Protein AF-A0A840CCU5-F1 (afdb_monomer_lite)

Sequence (74 aa):
MTPDTREWRSSIPYDYWDDADIDALAWECLRRNPKYQRDYANIAKTPVRGDNETEAIGNRWGLRFPRPPKPKRP

pLDDT: mean 83.4, std 10.11, range [53.59, 95.12]

InterPro domains:
  IPR045465 Transcriptional regulator-like domain [PF20109] (7-66)

Structure (mmCIF, N/CA/C/O backbone):
data_AF-A0A840CCU5-F1
#
_entry.id   AF-A0A840CCU5-F1
#
loop_
_atom_site.group_PDB
_atom_site.id
_atom_site.type_symbol
_atom_site.label_atom_id
_atom_site.label_alt_id
_atom_site.label_comp_id
_atom_site.label_asym_id
_atom_site.label_entit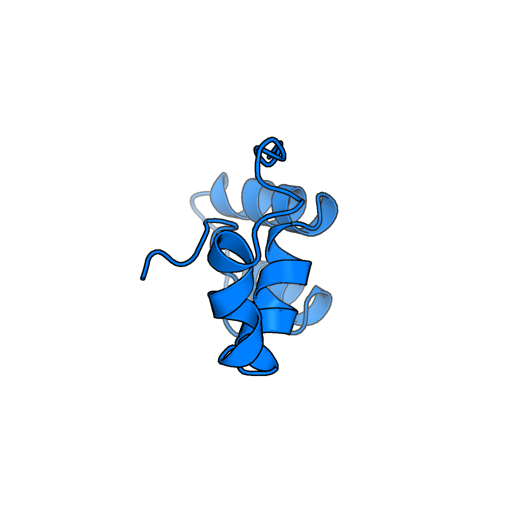y_id
_atom_site.label_seq_id
_atom_site.pdbx_PDB_ins_code
_atom_site.Cartn_x
_atom_site.Cartn_y
_atom_site.Cartn_z
_atom_site.occupancy
_atom_site.B_iso_or_equiv
_atom_site.auth_seq_id
_atom_site.auth_comp_id
_atom_site.auth_asym_id
_atom_site.auth_atom_id
_atom_site.pdbx_PDB_model_num
ATOM 1 N N . MET A 1 1 ? -3.924 9.862 -3.792 1.00 59.22 1 MET A N 1
ATOM 2 C CA . MET A 1 1 ? -2.565 10.257 -4.220 1.00 59.22 1 MET A CA 1
ATOM 3 C C . MET A 1 1 ? -2.681 10.634 -5.685 1.00 59.22 1 M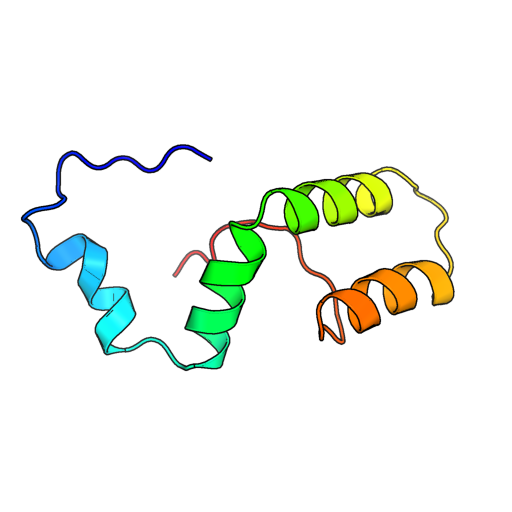ET A C 1
ATOM 5 O O . MET A 1 1 ? -3.020 9.757 -6.468 1.00 59.22 1 MET A O 1
ATOM 9 N N . THR A 1 2 ? -2.529 11.909 -6.036 1.00 67.75 2 THR A N 1
ATOM 10 C CA . THR A 1 2 ? -2.585 12.347 -7.440 1.00 67.75 2 THR A CA 1
ATOM 11 C C . THR A 1 2 ? -1.156 12.337 -7.978 1.00 67.75 2 THR A C 1
ATOM 13 O O . THR A 1 2 ? -0.319 13.021 -7.390 1.00 67.75 2 THR A O 1
ATOM 16 N N . PRO A 1 3 ? -0.830 11.519 -8.992 1.00 70.50 3 PRO A N 1
ATOM 17 C CA . PRO A 1 3 ? 0.501 11.535 -9.586 1.00 70.50 3 PRO A CA 1
ATOM 18 C C . PRO A 1 3 ? 0.706 12.828 -10.387 1.00 70.50 3 PRO A C 1
ATOM 20 O O . PRO A 1 3 ? -0.234 13.313 -11.016 1.00 70.50 3 PRO A O 1
ATOM 23 N N . ASP A 1 4 ? 1.923 13.375 -10.370 1.00 79.88 4 ASP A N 1
ATOM 24 C CA . ASP A 1 4 ? 2.320 14.383 -11.355 1.00 79.88 4 ASP A CA 1
ATOM 25 C C . ASP A 1 4 ? 2.503 13.685 -12.709 1.00 79.88 4 ASP A C 1
ATOM 27 O O . ASP A 1 4 ? 3.173 12.656 -12.794 1.00 79.88 4 ASP A O 1
ATOM 31 N N . THR A 1 5 ? 1.847 14.200 -13.747 1.00 81.88 5 THR A N 1
ATOM 32 C CA . THR A 1 5 ? 1.824 13.588 -15.085 1.00 81.88 5 THR A CA 1
ATOM 33 C C . THR A 1 5 ? 2.410 14.503 -16.153 1.00 81.88 5 THR A C 1
ATOM 35 O O . THR A 1 5 ? 2.150 14.301 -17.339 1.00 81.88 5 THR A O 1
ATOM 38 N N . ARG A 1 6 ? 3.155 15.548 -15.772 1.00 87.56 6 ARG A N 1
ATOM 39 C CA . ARG A 1 6 ? 3.689 16.528 -16.736 1.00 87.56 6 ARG A CA 1
ATOM 40 C C . ARG A 1 6 ? 4.703 15.881 -17.681 1.00 87.56 6 ARG A C 1
ATOM 42 O O . ARG A 1 6 ? 4.718 16.190 -18.867 1.00 87.56 6 ARG A O 1
ATOM 49 N N . GLU A 1 7 ? 5.419 14.884 -17.175 1.00 85.06 7 GLU A N 1
ATOM 50 C CA . GLU A 1 7 ? 6.473 14.151 -17.874 1.00 85.06 7 GLU A CA 1
ATOM 51 C C . GLU A 1 7 ? 5.989 12.854 -18.546 1.00 85.06 7 GLU A C 1
ATOM 53 O O . GLU A 1 7 ? 6.793 11.971 -18.818 1.00 85.06 7 GLU A O 1
ATOM 58 N N . TRP A 1 8 ? 4.690 12.697 -18.839 1.00 84.06 8 TRP A N 1
ATOM 59 C CA . TRP A 1 8 ? 4.151 11.419 -19.346 1.00 84.06 8 TRP A CA 1
ATOM 60 C C . TRP A 1 8 ? 4.752 10.950 -20.685 1.00 84.06 8 TRP A C 1
ATOM 62 O O . TRP A 1 8 ? 4.653 9.773 -21.016 1.00 84.06 8 TRP A O 1
ATOM 72 N N . ARG A 1 9 ? 5.358 11.860 -21.464 1.00 86.06 9 ARG A N 1
ATOM 73 C CA . ARG A 1 9 ? 6.074 11.542 -22.715 1.00 86.06 9 ARG A CA 1
ATOM 74 C C . ARG A 1 9 ? 7.556 11.215 -22.512 1.00 86.06 9 ARG A C 1
ATOM 76 O O . ARG A 1 9 ? 8.203 10.774 -23.456 1.00 86.06 9 ARG A O 1
ATOM 83 N N . SER A 1 10 ? 8.100 11.474 -21.326 1.00 85.75 10 SER A N 1
ATOM 84 C CA . SER A 1 10 ? 9.473 11.123 -20.979 1.00 85.75 10 SER A CA 1
ATOM 85 C C . SER A 1 10 ? 9.515 9.678 -20.501 1.00 85.75 10 SER A C 1
ATOM 87 O O . SER A 1 10 ? 8.679 9.267 -19.698 1.00 85.75 10 SER A O 1
ATOM 89 N N . SER A 1 11 ? 10.500 8.911 -20.965 1.00 83.06 11 SER A N 1
ATOM 90 C CA . SER A 1 11 ? 10.687 7.523 -20.523 1.00 83.06 11 SER A CA 1
ATOM 91 C C . SER A 1 11 ? 11.321 7.433 -19.130 1.00 83.06 11 SER A C 1
ATOM 93 O O . SER A 1 11 ? 11.111 6.454 -18.426 1.00 83.06 11 SER A O 1
ATOM 95 N N . ILE A 1 12 ? 12.037 8.477 -18.695 1.00 84.25 12 ILE A N 1
ATOM 96 C CA . ILE A 1 12 ? 12.788 8.514 -17.427 1.00 84.25 12 ILE A CA 1
ATOM 97 C C . ILE A 1 12 ? 11.938 8.168 -16.190 1.00 84.25 12 ILE A C 1
ATOM 99 O O . ILE A 1 12 ? 12.368 7.339 -15.392 1.00 84.25 12 ILE A O 1
ATOM 103 N N . PRO A 1 13 ? 10.733 8.734 -15.981 1.00 80.12 13 PRO A N 1
ATOM 104 C CA . PRO A 1 13 ? 9.896 8.346 -14.842 1.00 80.12 13 PRO A CA 1
ATOM 105 C C . PRO A 1 13 ? 9.387 6.895 -14.897 1.00 80.12 13 PRO A C 1
ATOM 107 O O . PRO A 1 13 ? 8.843 6.417 -13.898 1.00 80.12 13 PRO A O 1
ATOM 110 N N . TYR A 1 14 ? 9.542 6.202 -16.029 1.00 80.56 14 TYR A N 1
ATOM 111 C CA . TYR A 1 14 ? 9.119 4.818 -16.222 1.00 80.56 14 TYR A CA 1
ATOM 112 C C . TYR A 1 14 ? 10.268 3.804 -16.222 1.00 80.56 14 TYR A C 1
ATOM 114 O O . TYR A 1 14 ? 9.973 2.617 -16.185 1.00 80.56 14 TYR A O 1
ATOM 122 N N . ASP A 1 15 ? 11.530 4.239 -16.190 1.00 84.88 15 ASP A N 1
ATOM 123 C CA . ASP A 1 15 ? 12.723 3.370 -16.180 1.00 84.88 15 ASP A CA 1
ATOM 124 C C . ASP A 1 15 ? 12.665 2.319 -15.055 1.00 84.88 15 ASP A C 1
ATOM 126 O O . ASP A 1 15 ? 12.994 1.154 -15.241 1.00 84.88 15 ASP A O 1
ATOM 130 N N . TYR A 1 16 ? 12.105 2.709 -13.903 1.00 79.62 16 TYR A N 1
ATOM 131 C CA . TYR A 1 16 ? 11.844 1.813 -12.773 1.00 79.62 16 TYR A CA 1
ATOM 132 C C . TYR A 1 16 ? 11.048 0.555 -13.155 1.00 79.62 16 TYR A C 1
ATOM 134 O O . TYR A 1 16 ? 11.246 -0.497 -12.559 1.00 79.62 16 TYR A O 1
ATOM 142 N N . TRP A 1 17 ? 10.123 0.660 -14.109 1.00 81.56 17 TRP A N 1
ATOM 143 C CA . TRP A 1 17 ? 9.272 -0.457 -14.513 1.00 81.56 17 TRP A CA 1
ATOM 144 C C . TRP A 1 17 ? 9.980 -1.478 -15.395 1.00 81.56 17 TRP A C 1
ATOM 146 O O . TRP A 1 17 ? 9.486 -2.597 -15.487 1.00 81.56 17 TRP A O 1
ATOM 156 N N . ASP A 1 18 ? 11.095 -1.107 -16.024 1.00 83.88 18 ASP A N 1
ATOM 157 C CA . ASP A 1 18 ? 11.896 -2.026 -16.837 1.00 83.88 18 ASP A CA 1
ATOM 158 C C . ASP A 1 18 ? 12.642 -3.039 -15.950 1.00 83.88 18 ASP A C 1
ATOM 160 O O . ASP A 1 18 ? 12.758 -4.211 -16.296 1.00 83.88 18 ASP A O 1
ATOM 164 N N . ASP A 1 19 ? 13.052 -2.602 -14.754 1.00 85.06 19 ASP A N 1
ATOM 165 C CA . ASP A 1 19 ? 13.811 -3.399 -13.776 1.00 85.06 19 ASP A CA 1
ATOM 166 C C . ASP A 1 19 ? 12.940 -3.967 -12.632 1.00 85.06 19 ASP A C 1
ATOM 168 O O . ASP A 1 19 ? 13.385 -4.788 -11.830 1.00 85.06 19 ASP A O 1
ATOM 172 N N . ALA A 1 20 ? 11.677 -3.540 -12.518 1.00 85.31 20 ALA A N 1
ATOM 173 C CA . ALA A 1 20 ? 10.814 -3.940 -11.410 1.00 85.31 20 ALA A CA 1
ATOM 174 C C . ALA A 1 20 ? 10.418 -5.426 -11.472 1.00 85.31 20 ALA A C 1
ATOM 176 O O . ALA A 1 20 ? 9.770 -5.876 -12.417 1.00 85.31 20 ALA A O 1
ATOM 177 N N . ASP A 1 21 ? 10.685 -6.159 -10.385 1.00 88.81 21 ASP A N 1
ATOM 178 C CA . ASP A 1 21 ? 10.153 -7.512 -10.205 1.00 88.81 21 ASP A CA 1
ATOM 179 C C . ASP A 1 21 ? 8.611 -7.519 -10.141 1.00 88.81 21 ASP A C 1
ATOM 181 O O . ASP A 1 21 ? 7.952 -6.535 -9.774 1.00 88.81 21 ASP A O 1
ATOM 185 N N . ILE A 1 22 ? 8.020 -8.675 -10.443 1.00 88.00 22 ILE A N 1
ATOM 186 C CA . ILE A 1 22 ? 6.585 -8.936 -10.327 1.00 88.00 22 ILE A CA 1
ATOM 187 C C . ILE A 1 22 ? 6.060 -8.603 -8.924 1.00 88.00 22 ILE A C 1
ATOM 189 O O . ILE A 1 22 ? 4.958 -8.057 -8.802 1.00 88.00 22 ILE A O 1
ATOM 193 N N . ASP A 1 23 ? 6.831 -8.862 -7.861 1.00 88.19 23 ASP A N 1
ATOM 194 C CA . ASP A 1 23 ? 6.428 -8.492 -6.500 1.00 88.19 23 ASP A CA 1
ATOM 195 C C . ASP A 1 23 ? 6.329 -6.970 -6.310 1.00 88.19 23 ASP A C 1
ATOM 197 O O . ASP A 1 23 ? 5.406 -6.468 -5.651 1.00 88.19 23 ASP A O 1
ATOM 201 N N . ALA A 1 24 ? 7.230 -6.220 -6.946 1.00 87.31 24 ALA A N 1
ATOM 202 C CA . ALA A 1 24 ? 7.253 -4.770 -6.883 1.00 87.31 24 ALA A CA 1
ATOM 203 C C . ALA A 1 24 ? 6.067 -4.176 -7.652 1.00 87.31 24 ALA A C 1
ATOM 205 O O . ALA A 1 24 ? 5.382 -3.289 -7.132 1.00 87.31 24 ALA A O 1
ATOM 206 N N . LEU A 1 25 ? 5.752 -4.726 -8.828 1.00 88.12 25 LEU A N 1
ATOM 207 C CA . LEU A 1 25 ? 4.582 -4.341 -9.617 1.00 88.12 25 LEU A CA 1
ATOM 208 C C . LEU A 1 25 ? 3.262 -4.650 -8.900 1.00 88.12 25 LEU A C 1
ATOM 210 O O . LEU A 1 25 ? 2.371 -3.793 -8.836 1.00 88.12 25 LEU A O 1
ATOM 214 N N . ALA A 1 26 ? 3.142 -5.841 -8.311 1.00 91.06 26 ALA A N 1
ATOM 215 C CA . ALA A 1 26 ? 1.974 -6.220 -7.522 1.00 91.06 26 ALA A CA 1
ATOM 216 C C . ALA A 1 26 ? 1.774 -5.261 -6.337 1.00 91.06 26 ALA A C 1
ATOM 218 O O . ALA A 1 26 ? 0.660 -4.782 -6.091 1.00 91.06 26 ALA A O 1
ATOM 219 N N . TRP A 1 27 ? 2.859 -4.914 -5.639 1.00 91.19 27 TRP A N 1
ATOM 220 C CA . TRP A 1 27 ? 2.817 -3.956 -4.540 1.00 91.19 27 TRP A CA 1
ATOM 221 C C . TRP A 1 27 ? 2.435 -2.541 -4.993 1.00 91.19 27 TRP A C 1
ATOM 223 O O . TRP A 1 27 ? 1.609 -1.897 -4.340 1.00 91.19 27 TRP A O 1
ATOM 233 N N . GLU A 1 28 ? 2.984 -2.050 -6.105 1.00 90.81 28 GLU A N 1
ATOM 234 C CA . GLU A 1 28 ? 2.643 -0.737 -6.663 1.00 90.81 28 GLU A CA 1
ATOM 235 C C . GLU A 1 28 ? 1.149 -0.624 -7.002 1.00 90.81 28 GLU A C 1
ATOM 237 O O . GLU A 1 28 ? 0.515 0.390 -6.684 1.00 90.81 28 GLU A O 1
ATOM 242 N N . CYS A 1 29 ? 0.565 -1.674 -7.587 1.00 90.81 29 CYS A N 1
ATOM 243 C CA . CYS A 1 29 ? -0.872 -1.749 -7.846 1.00 90.81 29 CYS A CA 1
ATOM 244 C C . CYS A 1 29 ? -1.674 -1.734 -6.537 1.00 90.81 29 CYS A C 1
ATOM 246 O O . CYS A 1 29 ? -2.607 -0.941 -6.369 1.00 90.81 29 CYS A O 1
ATOM 248 N N . LEU A 1 30 ? -1.286 -2.579 -5.579 1.00 93.81 30 LEU A N 1
ATOM 249 C CA . LEU A 1 30 ? -1.993 -2.737 -4.313 1.00 93.81 30 LEU A CA 1
ATOM 250 C C . LEU A 1 30 ? -1.977 -1.456 -3.473 1.00 93.81 30 LEU A C 1
ATOM 252 O O . LEU A 1 30 ? -3.026 -1.004 -3.012 1.00 93.81 30 LEU A O 1
ATOM 256 N N . ARG A 1 31 ? -0.818 -0.807 -3.316 1.00 92.12 31 ARG A N 1
ATOM 257 C CA . ARG A 1 31 ? -0.706 0.411 -2.498 1.00 92.12 31 ARG A CA 1
ATOM 258 C C . ARG A 1 31 ? -1.507 1.585 -3.065 1.00 92.12 31 ARG A C 1
ATOM 260 O O . ARG A 1 31 ? -1.873 2.491 -2.316 1.00 92.12 31 ARG A O 1
ATOM 267 N N . ARG A 1 32 ? -1.764 1.606 -4.380 1.00 91.38 32 ARG A N 1
ATOM 268 C CA . ARG A 1 32 ? -2.573 2.636 -5.058 1.00 91.38 32 ARG A CA 1
ATOM 269 C C . ARG A 1 32 ? -4.074 2.338 -4.993 1.00 91.38 32 ARG A C 1
ATOM 271 O O . ARG A 1 32 ? -4.869 3.235 -5.264 1.00 91.38 32 ARG A O 1
ATOM 278 N N . ASN A 1 33 ? -4.471 1.132 -4.583 1.00 94.19 33 ASN A N 1
ATOM 279 C CA . ASN A 1 33 ? -5.870 0.757 -4.444 1.00 94.19 33 ASN A CA 1
ATOM 280 C C . ASN A 1 33 ? -6.536 1.523 -3.275 1.00 94.19 33 ASN A C 1
ATOM 282 O O . ASN A 1 33 ? -6.121 1.375 -2.120 1.00 94.19 33 ASN A O 1
ATOM 286 N N . PRO A 1 34 ? -7.605 2.308 -3.520 1.00 93.19 34 PRO A N 1
ATOM 287 C CA . PRO A 1 34 ? -8.251 3.115 -2.481 1.00 93.19 34 PRO A CA 1
ATOM 288 C C . PRO A 1 34 ? -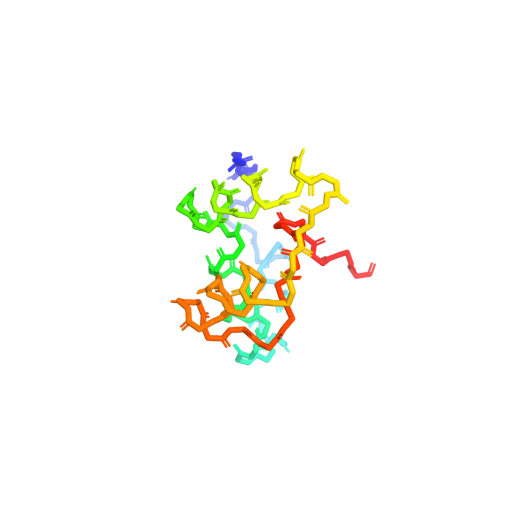8.910 2.272 -1.381 1.00 93.19 34 PRO A C 1
ATOM 290 O O . PRO A 1 34 ? -9.061 2.730 -0.247 1.00 93.19 34 PRO A O 1
ATOM 293 N N . LYS A 1 35 ? -9.308 1.036 -1.694 1.00 95.12 35 LYS A N 1
ATOM 294 C CA . LYS A 1 35 ? -9.878 0.096 -0.727 1.00 95.12 35 LYS A CA 1
ATOM 295 C C . LYS A 1 35 ? -8.792 -0.402 0.228 1.00 95.12 35 LYS A C 1
ATOM 297 O O . LYS A 1 35 ? -8.999 -0.342 1.434 1.00 95.12 35 LYS A O 1
ATOM 302 N N . TYR A 1 36 ? -7.619 -0.762 -0.300 1.00 94.44 36 TYR A N 1
ATOM 303 C CA . TYR A 1 36 ? -6.462 -1.146 0.513 1.00 94.44 36 TYR A CA 1
ATOM 304 C C . TYR A 1 36 ? -6.025 -0.010 1.439 1.00 94.44 36 TYR A C 1
ATOM 306 O O . TYR A 1 36 ? -5.857 -0.214 2.638 1.00 94.44 36 TYR A O 1
ATOM 314 N N . GLN A 1 37 ? -5.913 1.211 0.907 1.00 93.31 37 GLN A N 1
ATOM 315 C CA . GLN A 1 37 ? -5.551 2.393 1.696 1.00 93.31 37 GLN A CA 1
ATOM 316 C C . GLN A 1 37 ? -6.515 2.625 2.863 1.00 93.31 37 GLN A C 1
ATOM 318 O O . GLN A 1 37 ? -6.080 2.949 3.967 1.00 93.31 37 GLN A O 1
ATOM 323 N N . ARG A 1 38 ? -7.820 2.442 2.631 1.00 92.69 38 ARG A N 1
ATOM 324 C CA . ARG A 1 38 ? -8.851 2.583 3.664 1.00 92.69 38 ARG A CA 1
ATOM 325 C C . ARG A 1 38 ? -8.753 1.488 4.716 1.00 92.69 38 ARG A C 1
ATOM 327 O O . ARG A 1 38 ? -8.782 1.803 5.900 1.00 92.69 38 ARG A O 1
ATOM 334 N N . ASP A 1 39 ? -8.616 0.234 4.296 1.00 92.06 39 ASP A N 1
ATOM 335 C CA . ASP A 1 39 ? -8.467 -0.885 5.226 1.00 92.06 39 ASP A CA 1
ATOM 336 C C . ASP A 1 39 ? -7.226 -0.701 6.097 1.00 92.06 39 ASP A C 1
ATOM 338 O O . ASP A 1 39 ? -7.315 -0.786 7.318 1.00 92.06 39 ASP A O 1
ATOM 342 N N . TYR A 1 40 ? -6.089 -0.360 5.482 1.00 90.44 40 TYR A N 1
ATOM 343 C CA . TYR A 1 40 ? -4.849 -0.105 6.203 1.00 90.44 40 TYR A CA 1
ATOM 344 C C . TYR A 1 40 ? -4.982 1.088 7.167 1.00 90.44 40 TYR A C 1
ATOM 346 O O . TYR A 1 40 ? -4.513 1.045 8.301 1.00 90.44 40 TYR A O 1
ATOM 354 N N . ALA A 1 41 ? -5.651 2.169 6.757 1.00 90.06 41 ALA A N 1
ATOM 355 C CA . ALA A 1 41 ? -5.893 3.308 7.639 1.00 90.06 41 ALA A CA 1
ATOM 356 C C . ALA A 1 41 ? -6.799 2.950 8.828 1.00 90.06 41 ALA A C 1
ATOM 358 O O . ALA A 1 41 ? -6.607 3.490 9.914 1.00 90.06 41 ALA A O 1
ATOM 359 N N . ASN A 1 42 ? -7.770 2.052 8.641 1.00 88.44 42 ASN A N 1
ATOM 360 C CA . ASN A 1 42 ? -8.641 1.586 9.718 1.00 88.44 42 ASN A CA 1
ATOM 361 C C . ASN A 1 42 ? -7.868 0.747 10.738 1.00 88.44 42 ASN A C 1
ATOM 363 O O . ASN A 1 42 ? -8.040 0.954 11.935 1.00 88.44 42 ASN A O 1
ATOM 367 N N . ILE A 1 43 ? -6.976 -0.142 10.286 1.00 85.00 43 ILE A N 1
ATOM 368 C CA . ILE A 1 43 ? -6.170 -0.952 11.210 1.00 85.00 43 ILE A CA 1
ATOM 369 C C . ILE A 1 43 ? -5.117 -0.120 11.946 1.00 85.00 43 ILE A C 1
ATOM 371 O O . ILE A 1 43 ? -4.870 -0.357 13.122 1.00 85.00 43 ILE A O 1
ATOM 375 N N . ALA A 1 44 ? -4.522 0.871 11.275 1.00 83.38 44 ALA A N 1
ATOM 376 C CA . ALA A 1 44 ? -3.436 1.678 11.828 1.00 83.38 44 ALA A CA 1
ATOM 377 C C . ALA A 1 44 ? -3.900 2.674 12.906 1.00 83.38 44 ALA A C 1
ATOM 379 O O . ALA A 1 44 ? -3.076 3.192 13.654 1.00 83.38 44 ALA A O 1
ATOM 380 N N . LYS A 1 45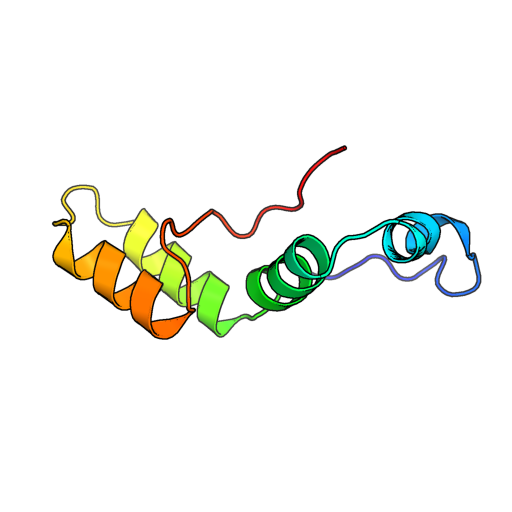 ? -5.204 2.967 12.977 1.00 82.38 45 LYS A N 1
ATOM 381 C CA . LYS A 1 45 ? -5.800 3.877 13.968 1.00 82.38 45 LYS A CA 1
ATOM 382 C C . LYS A 1 45 ? -6.125 3.204 15.304 1.00 82.38 45 LYS A C 1
ATOM 384 O O . LYS A 1 45 ? -6.408 3.915 16.264 1.00 82.38 45 LYS A O 1
ATOM 389 N N . THR A 1 46 ? -6.092 1.874 15.377 1.00 74.31 46 THR A N 1
ATOM 390 C CA . THR A 1 46 ? -6.471 1.122 16.579 1.00 74.31 46 THR A CA 1
ATOM 391 C C . THR A 1 46 ? -5.211 0.624 17.298 1.00 74.31 46 THR A C 1
ATOM 393 O O . THR A 1 46 ? -4.555 -0.283 16.792 1.00 74.31 46 THR A O 1
ATOM 396 N N . PRO A 1 47 ? -4.846 1.188 18.467 1.00 60.06 47 PRO A N 1
ATOM 397 C CA . PRO A 1 47 ? -3.575 0.899 19.145 1.00 60.06 47 PRO A CA 1
ATOM 398 C C . PRO A 1 47 ? -3.504 -0.491 19.799 1.00 60.06 47 PRO A C 1
ATOM 400 O O . PRO A 1 47 ? -2.419 -0.947 20.142 1.00 60.06 47 PRO A O 1
ATOM 403 N N . VAL A 1 48 ? -4.641 -1.173 19.963 1.00 58.03 48 VAL A N 1
ATOM 404 C CA . VAL A 1 48 ? -4.737 -2.527 20.525 1.00 58.03 48 VAL A CA 1
ATOM 405 C C . VAL A 1 48 ? -5.460 -3.387 19.501 1.00 58.03 48 VAL A C 1
ATOM 407 O O . VAL A 1 48 ? -6.687 -3.402 19.450 1.00 58.03 48 VAL A O 1
ATOM 410 N N . ARG A 1 49 ? -4.708 -4.047 18.624 1.00 61.69 49 ARG A N 1
ATOM 411 C CA . ARG A 1 49 ? -5.262 -4.933 17.598 1.00 61.69 49 ARG A CA 1
ATOM 412 C C . ARG A 1 49 ? -4.595 -6.294 17.739 1.00 61.69 49 ARG A C 1
ATOM 414 O O . ARG A 1 49 ? -3.369 -6.373 17.755 1.00 61.69 49 ARG A O 1
ATOM 421 N N . GLY A 1 50 ? -5.406 -7.338 17.891 1.00 64.06 50 GLY A N 1
ATOM 422 C CA . GLY A 1 50 ? -4.923 -8.717 17.937 1.00 64.06 50 GLY A CA 1
ATOM 423 C C . GLY A 1 50 ? -4.393 -9.181 16.577 1.00 64.06 50 GLY A C 1
ATOM 424 O O . GLY A 1 50 ? -4.722 -8.601 15.536 1.00 64.06 50 GLY A O 1
ATOM 425 N N . ASP A 1 51 ? -3.594 -10.245 16.596 1.00 70.81 51 ASP A N 1
ATOM 426 C CA . ASP A 1 51 ? -3.098 -10.981 15.423 1.00 70.81 51 ASP A CA 1
ATOM 427 C C . ASP A 1 51 ? -4.194 -11.210 14.364 1.00 70.81 51 ASP A C 1
ATOM 429 O O . ASP A 1 51 ? -4.021 -10.816 13.209 1.00 70.81 51 ASP A O 1
ATOM 433 N N . ASN A 1 52 ? -5.367 -11.688 14.785 1.00 76.94 52 ASN A N 1
ATOM 434 C CA . ASN A 1 52 ? -6.530 -11.985 13.947 1.00 76.94 52 ASN A CA 1
ATOM 435 C C . ASN A 1 52 ? -6.939 -10.866 12.987 1.00 76.94 52 ASN A C 1
ATOM 437 O O . ASN A 1 52 ? -7.309 -11.091 11.836 1.00 76.94 52 ASN A O 1
ATOM 441 N N . GLU A 1 53 ? -6.906 -9.627 13.454 1.00 75.00 53 GLU A N 1
ATOM 442 C CA . GLU A 1 53 ? -7.434 -8.497 12.704 1.00 75.00 53 GLU A CA 1
ATOM 443 C C . GLU A 1 53 ? -6.386 -7.956 11.703 1.00 75.00 53 GLU A C 1
ATOM 445 O O . GLU A 1 53 ? -6.744 -7.278 10.733 1.00 75.00 53 GLU A O 1
ATOM 450 N N . THR A 1 54 ? -5.103 -8.276 11.920 1.00 79.12 54 THR A N 1
ATOM 451 C CA . THR A 1 54 ? -3.993 -8.090 10.965 1.00 79.12 54 THR A CA 1
ATOM 452 C C . THR A 1 54 ? -3.932 -9.251 9.965 1.00 79.12 54 THR A C 1
ATOM 454 O O . THR A 1 54 ? -3.700 -9.034 8.776 1.00 79.12 54 THR A O 1
ATOM 457 N N . GLU A 1 55 ? -4.231 -10.474 10.402 1.00 84.44 55 GLU A N 1
ATOM 458 C CA . GLU A 1 55 ? -4.384 -11.630 9.515 1.00 84.44 55 GLU A CA 1
ATOM 459 C C . GLU A 1 55 ? -5.578 -11.476 8.573 1.00 84.44 55 GLU A C 1
ATOM 461 O O . GLU A 1 55 ? -5.463 -11.783 7.392 1.00 84.44 55 GLU A O 1
ATOM 466 N N . ALA A 1 56 ? -6.700 -10.919 9.031 1.00 86.25 56 ALA A N 1
ATOM 467 C CA . ALA A 1 56 ? -7.879 -10.710 8.191 1.00 86.25 56 ALA A CA 1
ATOM 468 C C . ALA A 1 56 ? -7.603 -9.780 6.993 1.00 86.25 56 ALA A C 1
ATOM 470 O O . ALA A 1 56 ? -8.009 -10.072 5.865 1.00 86.25 56 ALA A O 1
ATOM 471 N N . ILE A 1 57 ? -6.887 -8.669 7.208 1.00 87.69 57 ILE A N 1
ATOM 472 C CA . ILE A 1 57 ? -6.467 -7.787 6.106 1.00 87.69 57 ILE A CA 1
ATOM 473 C C . ILE A 1 57 ? -5.395 -8.464 5.240 1.00 87.69 57 ILE A C 1
ATOM 475 O O . ILE A 1 57 ? -5.416 -8.303 4.021 1.00 87.69 57 ILE A O 1
ATOM 479 N N . GLY A 1 58 ? -4.499 -9.245 5.850 1.00 88.88 58 GLY A N 1
ATOM 480 C CA . GLY A 1 58 ? -3.496 -10.031 5.145 1.00 88.88 58 GLY A CA 1
ATOM 481 C C . GLY A 1 58 ? -4.130 -11.013 4.165 1.00 88.88 58 GLY A C 1
ATOM 482 O O . GLY A 1 58 ? -3.884 -10.931 2.966 1.00 88.88 58 GLY A O 1
ATOM 483 N N . ASN A 1 59 ? -5.047 -11.849 4.647 1.00 91.12 59 ASN A N 1
ATOM 484 C CA . ASN A 1 59 ? -5.790 -12.830 3.856 1.00 91.12 59 ASN A CA 1
ATOM 485 C C . ASN A 1 59 ? -6.610 -12.178 2.740 1.00 91.12 59 ASN A C 1
ATOM 487 O O . ASN A 1 59 ? -6.646 -12.683 1.621 1.00 91.12 59 ASN A O 1
ATOM 491 N N . ARG A 1 60 ? -7.229 -11.023 3.009 1.00 93.50 60 ARG A N 1
ATOM 492 C CA . ARG 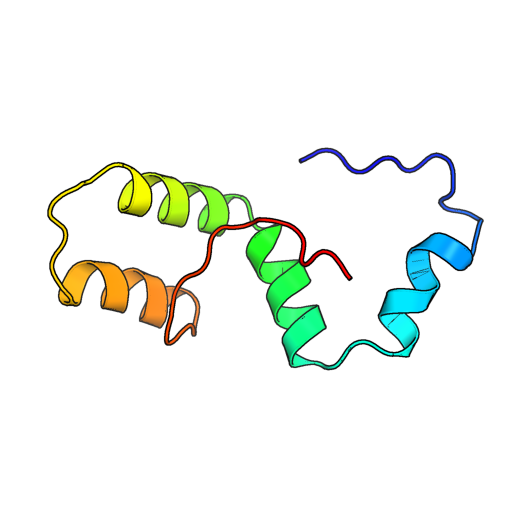A 1 60 ? -7.994 -10.286 1.995 1.00 93.50 60 ARG A CA 1
ATOM 493 C C . ARG A 1 60 ? -7.135 -9.819 0.819 1.00 93.50 60 ARG A C 1
ATOM 495 O O . ARG A 1 60 ? -7.623 -9.781 -0.308 1.00 93.50 60 ARG A O 1
ATOM 502 N N . TRP A 1 61 ? -5.903 -9.399 1.093 1.00 94.06 61 TRP A N 1
ATOM 503 C CA . TRP A 1 61 ? -5.019 -8.763 0.114 1.00 94.06 61 TRP A CA 1
ATOM 504 C C . TRP A 1 61 ? -3.833 -9.640 -0.307 1.00 94.06 61 TRP A C 1
ATOM 506 O O . TRP A 1 61 ? -2.977 -9.170 -1.051 1.00 94.06 61 TRP A O 1
ATOM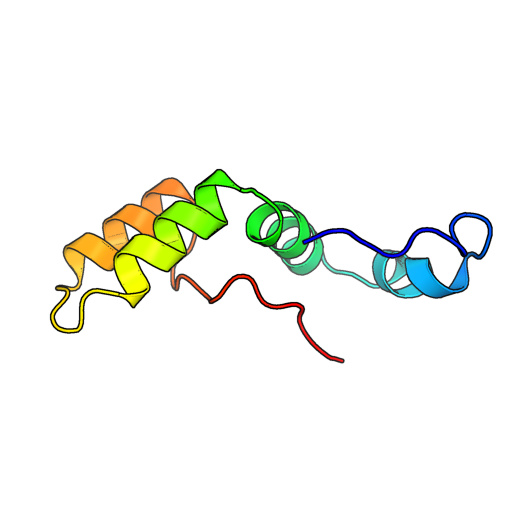 516 N N . GLY A 1 62 ? -3.772 -10.891 0.158 1.00 92.38 62 GLY A N 1
ATOM 517 C CA . GLY A 1 62 ? -2.669 -11.818 -0.112 1.00 92.38 62 GLY A CA 1
ATOM 518 C C . GLY A 1 62 ? -1.342 -11.425 0.548 1.00 92.38 62 GLY A C 1
ATOM 519 O O . GLY A 1 62 ? -0.280 -11.776 0.044 1.00 92.38 62 GLY A O 1
ATOM 520 N N . LEU A 1 63 ? -1.370 -10.673 1.652 1.00 90.00 63 LEU A N 1
ATOM 521 C CA . LEU A 1 63 ? -0.174 -10.198 2.348 1.00 90.00 63 LEU A CA 1
ATOM 522 C C . LEU A 1 63 ? 0.058 -10.965 3.647 1.00 90.00 63 LEU A C 1
ATOM 524 O O . LEU A 1 63 ? -0.817 -11.016 4.505 1.00 90.00 63 LEU A O 1
ATOM 528 N N . ARG A 1 64 ? 1.287 -11.446 3.862 1.00 86.88 64 ARG A N 1
ATOM 529 C CA . ARG A 1 64 ? 1.693 -11.952 5.184 1.00 86.88 64 ARG A CA 1
ATOM 530 C C . ARG A 1 64 ? 1.869 -10.824 6.200 1.00 86.88 64 ARG A C 1
ATOM 532 O O . ARG A 1 64 ? 1.527 -10.980 7.364 1.00 86.88 64 ARG A O 1
ATOM 539 N N . PHE A 1 65 ? 2.390 -9.688 5.740 1.00 84.94 65 PHE A N 1
ATOM 540 C CA . PHE A 1 65 ? 2.636 -8.504 6.558 1.00 84.94 65 PHE A CA 1
ATOM 541 C C . PHE A 1 65 ? 2.070 -7.273 5.843 1.00 84.94 65 PHE A C 1
ATOM 543 O O . PHE A 1 65 ? 2.680 -6.801 4.879 1.00 84.94 65 PHE A O 1
ATOM 550 N N . PRO A 1 66 ? 0.904 -6.754 6.267 1.00 88.38 66 PRO A N 1
ATOM 551 C CA . PRO A 1 66 ? 0.369 -5.499 5.751 1.00 88.38 66 PRO A CA 1
ATOM 552 C C . PRO A 1 66 ? 1.366 -4.354 5.961 1.00 88.38 66 PRO A C 1
ATOM 554 O O . PRO A 1 66 ? 1.989 -4.253 7.016 1.00 88.38 66 PRO A O 1
ATOM 557 N N . ARG A 1 67 ? 1.523 -3.477 4.964 1.00 89.56 67 ARG A N 1
ATOM 558 C CA . ARG A 1 67 ? 2.482 -2.363 4.993 1.00 89.56 67 ARG A CA 1
ATOM 559 C C . ARG A 1 67 ? 1.782 -1.043 4.675 1.00 89.56 67 ARG A C 1
ATOM 561 O O . ARG A 1 67 ? 0.786 -1.039 3.954 1.00 89.56 67 ARG A O 1
ATOM 568 N N . PRO A 1 68 ? 2.286 0.096 5.175 1.00 90.44 68 PRO A N 1
ATOM 569 C CA . PRO A 1 68 ? 1.682 1.380 4.860 1.00 90.44 68 PRO A CA 1
ATOM 570 C C . PRO A 1 68 ? 1.758 1.637 3.349 1.00 90.44 68 PRO A C 1
ATOM 572 O O . PRO A 1 68 ? 2.788 1.332 2.745 1.00 90.44 68 PRO A O 1
ATOM 575 N N . PRO A 1 69 ? 0.723 2.238 2.729 1.00 90.38 69 PRO A N 1
ATOM 576 C CA . PRO A 1 69 ? 0.659 2.490 1.287 1.00 90.38 69 PRO A CA 1
ATOM 577 C C . PRO A 1 69 ? 1.547 3.677 0.869 1.00 90.38 69 PRO A C 1
ATOM 579 O O . PRO A 1 69 ? 1.113 4.610 0.193 1.00 90.38 69 PRO A O 1
ATOM 582 N N . LYS A 1 70 ? 2.802 3.674 1.317 1.00 87.00 70 LYS A N 1
ATOM 583 C CA . LYS A 1 70 ? 3.821 4.663 0.980 1.00 87.00 70 LYS A CA 1
ATOM 584 C C . LYS A 1 70 ? 4.630 4.165 -0.222 1.00 87.00 70 LYS A C 1
ATOM 586 O O . LYS A 1 70 ? 4.805 2.954 -0.371 1.00 87.00 70 LYS A O 1
ATOM 591 N N . PRO A 1 71 ? 5.107 5.073 -1.088 1.00 76.81 71 PRO A N 1
ATOM 592 C CA . PRO A 1 71 ? 6.037 4.696 -2.144 1.00 76.81 71 PRO A CA 1
ATOM 593 C C . PRO A 1 71 ? 7.293 4.083 -1.514 1.00 76.81 71 PRO A C 1
ATOM 595 O O . PRO A 1 71 ? 7.776 4.591 -0.496 1.00 76.81 71 PRO A O 1
ATOM 598 N N . LYS A 1 72 ? 7.816 3.002 -2.107 1.00 67.56 72 LYS A N 1
ATOM 599 C CA . LYS A 1 72 ? 9.192 2.581 -1.826 1.00 67.56 72 LYS A CA 1
ATOM 600 C C . LYS A 1 72 ? 10.081 3.714 -2.349 1.00 67.56 72 LYS A C 1
ATOM 602 O O . LYS A 1 72 ? 10.001 4.047 -3.528 1.00 67.56 72 LYS A O 1
ATOM 607 N N . ARG A 1 73 ? 10.831 4.382 -1.469 1.00 55.16 73 ARG A N 1
ATOM 608 C CA . ARG A 1 73 ? 11.912 5.261 -1.927 1.00 55.16 73 ARG A CA 1
ATOM 609 C C . ARG A 1 73 ? 13.081 4.359 -2.342 1.00 55.16 73 ARG A C 1
ATOM 611 O O . ARG A 1 73 ? 13.347 3.429 -1.577 1.00 55.16 73 ARG A O 1
ATOM 618 N N . PRO A 1 74 ? 13.696 4.588 -3.514 1.00 53.59 74 PRO A N 1
ATOM 619 C CA . PRO A 1 74 ? 15.007 4.023 -3.807 1.00 53.59 74 PRO A CA 1
ATOM 620 C C . PRO A 1 74 ? 16.048 4.536 -2.804 1.00 53.59 74 PRO A C 1
ATOM 622 O O . PRO A 1 74 ? 15.829 5.633 -2.228 1.00 53.59 74 PRO A O 1
#

Radius of gyration: 14.93 Å; chains: 1; bounding box: 25×29×43 Å

Secondary structure (DSSP, 8-state):
-PPP-TTTT-SGGGTHHHH--HHHHHHHHHHH-HHHHHHHHHHHT-SS--HHHHHHHHHHHT-SS---SPPPP-

Organism: NCBI:txid1348468

Foldseek 3Di:
DDDDCPCVVPCVVVPCVVPDDPVRVLLLVQLPDPVLQVLVVVVVPDPDDDPVSQVVSCVVSVHPGRDHSDDDDD

=== Feature glossary ===
Key to the feature types in this record:

— What the protein is —

Primary structure: the covalent order of the twenty standard amino acids along the backbone. Two proteins with the same sequence will (almost always) fold to the same structure; two with 30% identity often share a fold but not the details.

Database cross-references. InterPro integrates a dozen domain/family signature databases into unified entries with residue-range hits. GO terms attach function/process/location labels with evidence codes. CATH codes position the fold in a four-level structural taxonomy. Organism is the NCBI-taxonomy species name.

— Where its atoms are —

The mmCIF block holds the 3D Cartesian coordinates of each backbone atom (N, Cα, C, O) in ångströms. mmCIF is the PDB's canonical archive format — a tagged-loop text representation of the atomic model.

Six rendered views show the 3D structure from the faces of a cube — i.e. along ±x, ±y, ±z. Rendering representation is drawn randomly per protein from cartoon (secondary-structure ribbons), sticks (backbone bonds), or molecular surface; coloring is either N→C rainbow (blue at the N-terminus through red at the C-terminus) or one color per chain.

— Local backbone conformation —

DSSP 8-state secondary structure assigns each residue one of H (α-helix), G (3₁₀-helix), I (π-helix), E (extended β-strand), B (isolated β-bridge), T (hydrogen-bonded turn), S (bend), or '-' (coil). The assignment is computed from backbone hydrogen-bond geometry via the Kabsch–Sander algorithm.

P-SEA three-state annotation labels each residue as helix, strand, or coil based purely on the geometry of the Cα trace. It serves as a fallback when the full backbone (and thus DSSP) is unavailable.

The φ/ψ torsion pair specifies the backbone conformation at each residue. φ rotates about the N–Cα bond, ψ about the Cα–C bond. Steric clashes forbid most of the (φ, ψ) plane — the allowed regions (α-helix basin, β-sheet basin, left-handed helix) are the Ramachandran-allowed regions.

— Global shape and packing —

The geometric summary reports three shape descriptors. Rg (radius of gyration) measures how spread out the Cα atoms are about their centre of mass; compact globular proteins have small Rg, elongated or unfolded ones large. Cα contacts (<8 Å, |i−j|>4) count long-range residue pairs in spatial proximity — high for tightly packed folds, near zero for rods or random coil. The bounding-box extents give the protein's footprint along x, y, z in Å.

Accessible surface area quantifies burial. A residue with SASA near zero is packed into the hydrophobic core; one with SASA >100 Å² sits on the surface. Computed here via the Shrake–Rupley numerical algorithm with a 1.4 Å probe.

Plot images: a contact map (which residues are close in 3D, as an N×N binary image), a Ramachandran scatter (backbone torsion angles, revealing secondary-structure composition at a glance), and — for AlphaFold structures — a PAE heatmap (pairwise prediction confidence).

— Structural neighborhood —

The Foldseek 3Di string encodes local tertiary geometry as a 20-letter alphabet — one character per residue — derived from the relative positions of nearby Cα atoms. Unlike the amino-acid sequence, 3Di is a direct function of the 3D structure, so two proteins with the same fold have similar 3Di strings even at low sequence identity.

Nearest PDB neighbors are the top structural matches found by Foldseek when searching this structure against the entire Protein Data Bank. Each hit reports a TM-score (0 to 1; >0.5 almost always implies the same fold) and an E-value. These are *structural* homologs — they may share no detectable sequence similarity.

— Confidence and disorder —

For AlphaFold models, the B-factor field carries pLDDT — the model's own estimate of local accuracy on a 0–100 scale. Regions with pLDDT<50 should be treated as essentially unmodeled; they often correspond to intrinsically disordered segments.

B-factor (Debye–Waller factor) reflects atomic displacement in the crystal lattice. It is an experimental observable (units Å²), not a prediction; low values mean the atom is pinned down, high values mean it moves or is heterogeneous across the crystal.

Predicted aligned error is AlphaFold's pairwise confidence. Unlike pLDDT (per-residue), PAE is per-residue-pair and captures whether two parts of the structure are correctly placed relative to each other. Units are ångströms of expected positional error.